Protein AF-A0A319AZ54-F1 (afdb_monomer)

Radius of gyration: 17.23 Å; Cα contacts (8 Å, |Δi|>4): 42; chains: 1; bounding box: 22×57×18 Å

Structure (mmCIF, N/CA/C/O backbone):
data_AF-A0A319AZ54-F1
#
_entry.id   AF-A0A319AZ54-F1
#
loop_
_atom_site.group_PDB
_atom_site.id
_atom_site.type_symbol
_atom_site.label_atom_id
_atom_site.label_alt_id
_atom_site.label_comp_id
_atom_site.label_asym_id
_atom_site.label_entity_id
_atom_site.label_seq_id
_atom_site.pdbx_PDB_ins_code
_atom_site.Cartn_x
_atom_site.Cartn_y
_atom_site.Cartn_z
_atom_site.occupancy
_atom_site.B_iso_or_equiv
_atom_site.auth_seq_id
_atom_site.auth_comp_id
_atom_site.auth_asym_id
_atom_site.auth_atom_id
_atom_site.pdbx_PDB_model_num
ATOM 1 N N . MET A 1 1 ? 12.733 -0.201 -1.596 1.00 90.44 1 MET A N 1
ATOM 2 C CA . MET A 1 1 ? 11.950 0.958 -2.093 1.00 90.44 1 MET A CA 1
ATOM 3 C C . MET A 1 1 ? 10.715 1.066 -1.213 1.00 90.44 1 MET A C 1
ATOM 5 O O . MET A 1 1 ? 10.272 0.042 -0.714 1.00 90.44 1 MET A O 1
ATOM 9 N N . GLN A 1 2 ? 10.169 2.258 -0.975 1.00 88.19 2 GLN A N 1
ATOM 10 C CA . GLN A 1 2 ? 9.000 2.396 -0.100 1.00 88.19 2 GLN A CA 1
ATOM 11 C C . GLN A 1 2 ? 7.776 2.859 -0.870 1.00 88.19 2 GLN A C 1
ATOM 13 O O . GLN A 1 2 ? 7.859 3.758 -1.706 1.00 88.19 2 GLN A O 1
ATOM 18 N N . ILE A 1 3 ? 6.641 2.243 -0.551 1.00 89.19 3 ILE A N 1
ATOM 19 C CA . ILE A 1 3 ? 5.327 2.648 -1.042 1.00 89.19 3 ILE A CA 1
ATOM 20 C C . ILE A 1 3 ? 4.410 2.982 0.131 1.00 89.19 3 ILE A C 1
ATOM 22 O O . ILE A 1 3 ? 4.526 2.421 1.224 1.00 89.19 3 ILE A O 1
ATOM 26 N N . PHE A 1 4 ? 3.474 3.893 -0.118 1.00 89.69 4 PHE A N 1
ATOM 27 C CA . PHE A 1 4 ? 2.442 4.274 0.836 1.00 89.69 4 PHE A CA 1
ATOM 28 C C . PHE A 1 4 ? 1.122 3.645 0.409 1.00 89.69 4 PHE A C 1
ATOM 30 O O . PHE A 1 4 ? 0.640 3.888 -0.697 1.00 89.69 4 PHE A O 1
ATOM 37 N N . VAL A 1 5 ? 0.529 2.845 1.290 1.00 89.75 5 VAL A N 1
ATOM 38 C CA . VAL A 1 5 ? -0.768 2.208 1.057 1.00 89.75 5 VAL A CA 1
ATOM 39 C C . VAL A 1 5 ? -1.781 2.865 1.979 1.00 89.75 5 VAL A C 1
ATOM 41 O O . VAL A 1 5 ? -1.610 2.866 3.196 1.00 89.75 5 VAL A O 1
ATOM 44 N N . LYS A 1 6 ? -2.836 3.441 1.403 1.00 87.38 6 LYS A N 1
ATOM 45 C CA . LYS A 1 6 ? -3.953 3.994 2.168 1.00 87.38 6 LYS A CA 1
ATOM 46 C C . LYS A 1 6 ? -5.067 2.960 2.241 1.00 87.38 6 LYS A C 1
ATOM 48 O O . LYS A 1 6 ? -5.565 2.509 1.212 1.00 87.38 6 LYS A O 1
ATOM 53 N N . THR A 1 7 ? -5.445 2.577 3.450 1.00 86.38 7 THR A N 1
ATOM 54 C CA . THR A 1 7 ? -6.520 1.618 3.692 1.00 86.38 7 THR A CA 1
ATOM 55 C C . THR A 1 7 ? -7.887 2.297 3.598 1.00 86.38 7 THR A C 1
ATOM 57 O O . THR A 1 7 ? -8.006 3.525 3.666 1.00 86.38 7 THR A O 1
ATOM 60 N N . LEU A 1 8 ? -8.950 1.495 3.478 1.00 83.19 8 LEU A N 1
ATOM 61 C CA . LEU A 1 8 ? -10.334 1.990 3.439 1.00 83.19 8 LEU A CA 1
ATOM 62 C C . LEU A 1 8 ? -10.758 2.688 4.741 1.00 83.19 8 LEU A C 1
ATOM 64 O O . LEU A 1 8 ? -11.650 3.530 4.720 1.00 83.19 8 LEU A O 1
ATOM 68 N N . THR A 1 9 ? -10.092 2.388 5.859 1.00 84.50 9 THR A N 1
ATOM 69 C CA . THR A 1 9 ? -10.298 3.065 7.149 1.00 84.50 9 THR A CA 1
ATOM 70 C C . THR A 1 9 ? -9.598 4.426 7.222 1.00 84.50 9 THR A C 1
ATOM 72 O O . THR A 1 9 ? -9.702 5.120 8.229 1.00 84.50 9 THR A O 1
ATOM 75 N N . GLY A 1 10 ? -8.885 4.828 6.163 1.00 85.69 10 GLY A N 1
ATOM 76 C CA . GLY A 1 10 ? -8.162 6.095 6.084 1.00 85.69 10 GLY A CA 1
ATOM 77 C C . GLY A 1 10 ? -6.759 6.064 6.695 1.00 85.69 10 GLY A C 1
ATOM 78 O O . GLY A 1 10 ? -6.080 7.090 6.667 1.00 85.69 10 GLY A O 1
ATOM 79 N N . LYS A 1 11 ? -6.299 4.912 7.198 1.00 88.12 11 LYS A N 1
ATOM 80 C CA . LYS A 1 11 ? -4.941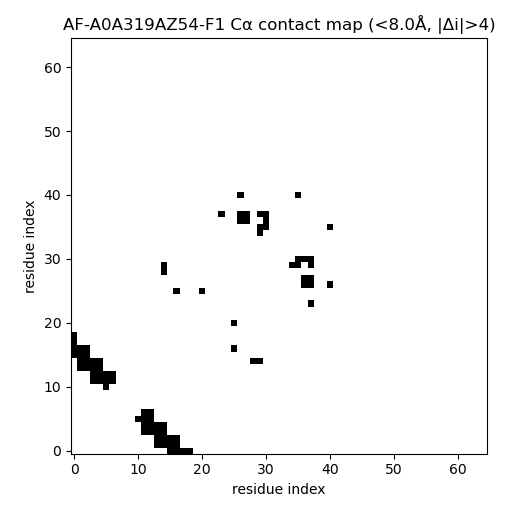 4.724 7.723 1.00 88.12 11 LYS A CA 1
ATOM 81 C C . LYS A 1 11 ? -3.947 4.613 6.566 1.00 88.12 11 LYS A C 1
ATOM 83 O O . LYS A 1 11 ? -4.181 3.880 5.610 1.00 88.12 11 LYS A O 1
ATOM 88 N N . THR A 1 12 ? -2.820 5.308 6.662 1.00 88.69 12 THR A N 1
ATOM 89 C CA . THR A 1 12 ? -1.703 5.144 5.722 1.00 88.69 12 THR A CA 1
ATOM 90 C C . THR A 1 12 ? -0.649 4.249 6.356 1.00 88.69 12 THR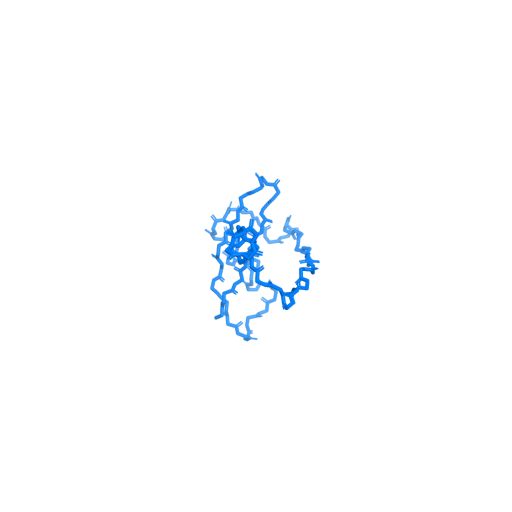 A C 1
ATOM 92 O O . THR A 1 12 ? -0.192 4.529 7.463 1.00 88.69 12 THR A O 1
ATOM 95 N N . ILE A 1 13 ? -0.252 3.187 5.661 1.00 91.00 13 ILE A N 1
ATOM 96 C CA . ILE A 1 13 ? 0.851 2.310 6.057 1.00 91.00 13 ILE A CA 1
ATOM 97 C C . ILE A 1 13 ? 2.014 2.456 5.079 1.00 91.00 13 ILE A C 1
ATOM 99 O O . ILE A 1 13 ? 1.817 2.618 3.873 1.00 91.00 13 ILE A O 1
ATOM 103 N N . THR A 1 14 ? 3.232 2.369 5.604 1.00 92.19 14 THR A N 1
A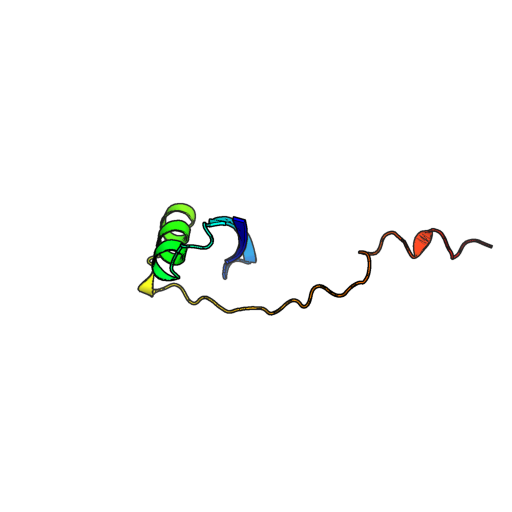TOM 104 C CA . THR A 1 14 ? 4.453 2.305 4.794 1.00 92.19 14 THR A CA 1
ATOM 105 C C . THR A 1 14 ?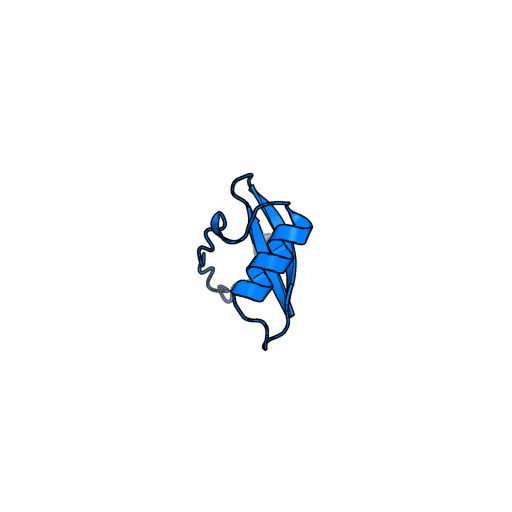 4.820 0.845 4.566 1.00 92.19 14 THR A C 1
ATOM 107 O O . THR A 1 14 ? 4.876 0.059 5.520 1.00 92.19 14 THR A O 1
ATOM 110 N N . LEU A 1 15 ? 5.071 0.470 3.316 1.00 92.25 15 LEU A N 1
ATOM 111 C CA . LEU A 1 15 ? 5.485 -0.875 2.926 1.00 92.25 15 LEU A CA 1
ATOM 112 C C . LEU A 1 15 ? 6.863 -0.816 2.261 1.00 92.25 15 LEU A C 1
ATOM 114 O O . LEU A 1 15 ? 7.064 -0.025 1.338 1.00 92.25 15 LEU A O 1
ATOM 118 N N . ASP A 1 16 ? 7.783 -1.666 2.712 1.00 93.06 16 ASP A N 1
ATOM 119 C CA . ASP A 1 16 ? 9.078 -1.861 2.061 1.00 93.06 16 ASP A CA 1
ATOM 120 C C . ASP A 1 16 ? 8.969 -2.968 1.006 1.00 93.06 16 ASP A C 1
ATOM 122 O O . ASP A 1 16 ? 8.622 -4.122 1.296 1.00 93.06 16 ASP A O 1
ATOM 126 N N . VAL A 1 17 ? 9.241 -2.585 -0.237 1.00 92.00 17 VAL A N 1
ATOM 127 C CA . VAL A 1 17 ? 9.134 -3.430 -1.427 1.00 92.00 17 VAL A CA 1
ATOM 128 C C . VAL A 1 17 ? 10.423 -3.375 -2.228 1.00 92.00 17 VAL A C 1
ATOM 130 O O . VAL A 1 17 ? 11.100 -2.341 -2.293 1.00 92.00 17 VAL A O 1
ATOM 133 N N . GLU A 1 18 ? 10.765 -4.488 -2.853 1.00 94.00 18 GLU A N 1
ATOM 134 C CA . GLU A 1 18 ? 11.828 -4.519 -3.848 1.00 94.00 18 GLU A CA 1
ATOM 135 C C . GLU A 1 18 ? 11.268 -4.248 -5.243 1.00 94.00 18 GLU A C 1
ATOM 137 O O . GLU A 1 18 ? 10.101 -4.502 -5.524 1.00 94.00 18 GLU A O 1
ATOM 142 N N . SER A 1 19 ? 12.100 -3.738 -6.150 1.00 89.75 19 SER A N 1
ATOM 143 C CA . SER A 1 19 ? 11.704 -3.506 -7.548 1.00 89.75 19 SER A CA 1
ATOM 144 C C . SER A 1 19 ? 11.328 -4.804 -8.280 1.00 89.75 19 SER A C 1
ATOM 146 O O . SER A 1 19 ? 10.680 -4.763 -9.321 1.00 89.75 19 SER A O 1
ATOM 148 N N . SER A 1 20 ? 11.772 -5.943 -7.746 1.00 94.12 20 SER A N 1
ATOM 149 C CA . SER A 1 20 ? 11.479 -7.307 -8.186 1.00 94.12 20 SER A CA 1
ATOM 150 C C . SER A 1 20 ? 10.196 -7.887 -7.580 1.00 94.12 20 SER A C 1
ATOM 152 O O . SER A 1 20 ? 9.754 -8.941 -8.038 1.00 94.12 20 SER A O 1
ATOM 154 N N . ASP A 1 21 ? 9.604 -7.250 -6.561 1.00 93.44 21 ASP A N 1
ATOM 155 C CA . ASP A 1 21 ? 8.391 -7.760 -5.923 1.00 93.44 21 ASP A CA 1
ATOM 156 C C . ASP A 1 21 ? 7.208 -7.705 -6.896 1.00 93.44 21 ASP A C 1
ATOM 158 O O . ASP A 1 21 ? 6.920 -6.685 -7.528 1.00 93.44 21 ASP A O 1
ATOM 162 N N . THR A 1 22 ? 6.479 -8.814 -6.987 1.00 93.44 22 THR A N 1
ATOM 163 C CA . THR A 1 22 ? 5.224 -8.877 -7.738 1.00 93.44 22 THR A CA 1
ATOM 164 C C . THR A 1 22 ? 4.082 -8.266 -6.929 1.00 93.44 22 THR A C 1
ATOM 166 O O . THR A 1 22 ? 4.162 -8.086 -5.713 1.00 93.44 22 THR A O 1
ATOM 169 N N . ILE A 1 23 ? 2.960 -7.987 -7.593 1.00 90.19 23 ILE A N 1
ATOM 170 C CA . ILE A 1 23 ? 1.758 -7.498 -6.908 1.00 90.19 23 ILE A CA 1
ATOM 171 C C . ILE A 1 23 ? 1.263 -8.499 -5.853 1.00 90.19 23 ILE A C 1
ATOM 173 O O . ILE A 1 23 ? 0.826 -8.075 -4.786 1.00 90.19 23 ILE A O 1
ATOM 177 N N . ASP A 1 24 ? 1.376 -9.806 -6.095 1.00 92.56 24 ASP A N 1
ATOM 178 C CA . ASP A 1 24 ? 1.023 -10.834 -5.107 1.00 92.56 24 ASP A CA 1
ATOM 179 C C . ASP A 1 24 ? 1.921 -10.788 -3.863 1.00 92.56 24 ASP A C 1
ATOM 181 O O . ASP A 1 24 ? 1.422 -10.859 -2.735 1.00 92.56 24 ASP A O 1
ATOM 185 N N . ASN A 1 25 ? 3.227 -10.553 -4.037 1.00 93.12 25 ASN A N 1
ATOM 186 C CA . ASN A 1 25 ? 4.138 -10.337 -2.909 1.00 93.12 25 ASN A CA 1
ATOM 187 C C . ASN A 1 25 ? 3.740 -9.090 -2.110 1.00 93.12 25 ASN A C 1
ATOM 189 O O . ASN A 1 25 ? 3.702 -9.117 -0.879 1.00 93.12 25 ASN A O 1
ATOM 193 N N . VAL A 1 26 ? 3.399 -7.997 -2.801 1.00 91.69 26 VAL A N 1
ATOM 194 C CA . VAL A 1 26 ? 2.940 -6.753 -2.164 1.00 91.69 26 VAL A CA 1
ATOM 195 C C . VAL A 1 26 ? 1.652 -6.984 -1.373 1.00 91.69 26 VAL A C 1
ATOM 197 O O . VAL A 1 26 ? 1.555 -6.539 -0.230 1.00 91.69 26 VAL A O 1
ATOM 200 N N . LYS A 1 27 ? 0.682 -7.718 -1.929 1.00 91.62 27 LYS A N 1
ATOM 201 C CA . LYS A 1 27 ? -0.565 -8.054 -1.227 1.00 91.62 27 LYS A CA 1
ATOM 202 C C . LYS A 1 27 ? -0.325 -8.906 0.018 1.00 91.62 27 LYS A C 1
ATOM 204 O O . LYS A 1 27 ? -0.947 -8.658 1.051 1.00 91.62 27 LYS A O 1
ATOM 209 N N . THR A 1 28 ? 0.599 -9.861 -0.060 1.00 93.25 28 THR A N 1
ATOM 210 C CA . THR A 1 28 ? 0.997 -10.701 1.082 1.00 93.25 28 THR A CA 1
ATOM 211 C C . THR A 1 28 ? 1.598 -9.845 2.198 1.00 93.25 28 THR A C 1
ATOM 213 O O . THR A 1 28 ? 1.121 -9.867 3.326 1.00 93.25 28 THR A O 1
ATOM 216 N N . LYS A 1 29 ? 2.540 -8.956 1.864 1.00 92.56 29 LYS A N 1
ATOM 217 C CA . LYS A 1 29 ? 3.122 -8.006 2.828 1.00 92.56 29 LYS A CA 1
ATOM 218 C C . LYS A 1 29 ? 2.071 -7.079 3.461 1.00 92.56 29 LYS A C 1
ATOM 220 O O . LYS A 1 29 ? 2.217 -6.677 4.613 1.00 92.56 29 LYS A O 1
ATOM 225 N N . ILE A 1 30 ? 1.022 -6.699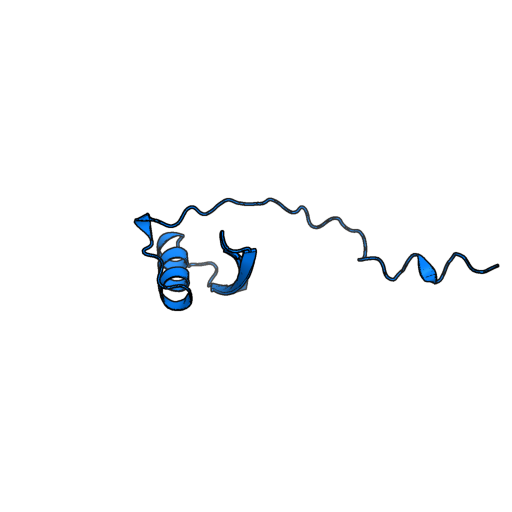 2.723 1.00 91.75 30 ILE A N 1
ATOM 226 C CA . ILE A 1 30 ? -0.109 -5.928 3.269 1.00 91.75 30 ILE A CA 1
ATOM 227 C C . ILE A 1 30 ? -0.948 -6.792 4.223 1.00 91.75 30 ILE A C 1
ATOM 229 O O . ILE A 1 30 ? -1.354 -6.300 5.277 1.00 91.75 30 ILE A O 1
ATOM 233 N N . GLN A 1 31 ? -1.176 -8.069 3.895 1.00 92.44 31 GLN A N 1
ATOM 234 C CA . GLN A 1 31 ? -1.868 -9.019 4.770 1.00 92.44 31 GLN A CA 1
ATOM 235 C C . GLN A 1 31 ? -1.132 -9.177 6.102 1.00 92.44 31 GLN A C 1
ATOM 237 O O . GLN A 1 31 ? -1.777 -9.119 7.143 1.00 92.44 31 GLN A O 1
ATOM 242 N N . ASP A 1 32 ? 0.196 -9.292 6.094 1.00 91.88 32 ASP A N 1
ATOM 243 C CA . ASP A 1 32 ? 0.990 -9.396 7.326 1.00 91.88 32 ASP A CA 1
ATOM 244 C C . ASP A 1 32 ? 0.826 -8.174 8.248 1.00 91.88 32 ASP A C 1
ATOM 246 O O . ASP A 1 32 ? 0.930 -8.290 9.469 1.00 91.88 32 ASP A O 1
ATOM 250 N N . LYS A 1 33 ? 0.555 -6.987 7.684 1.00 89.88 33 LYS A N 1
ATOM 251 C CA . LYS A 1 33 ? 0.409 -5.739 8.453 1.00 89.88 33 LYS A CA 1
ATOM 252 C C . LYS A 1 33 ? -1.016 -5.432 8.899 1.00 89.88 33 LYS A C 1
ATOM 254 O O . LYS A 1 33 ?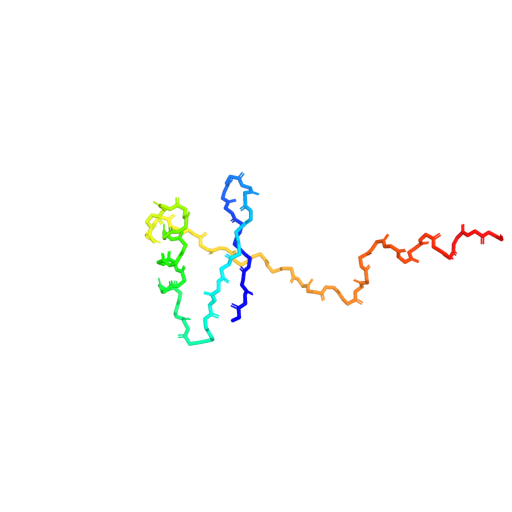 -1.199 -4.907 9.994 1.00 89.88 33 LYS A O 1
ATOM 259 N N . GLU A 1 34 ? -2.008 -5.691 8.052 1.00 89.00 34 GLU A N 1
ATOM 260 C CA . GLU A 1 34 ? -3.407 -5.307 8.304 1.00 89.00 34 GLU A CA 1
ATOM 261 C C . GLU A 1 34 ? -4.328 -6.513 8.556 1.00 89.00 34 GLU A C 1
ATOM 263 O O . GLU A 1 34 ? -5.471 -6.331 8.964 1.00 89.00 34 GLU A O 1
ATOM 268 N N . GLY A 1 35 ? -3.864 -7.742 8.314 1.00 89.06 35 GLY A N 1
ATOM 269 C CA . GLY A 1 35 ? -4.644 -8.974 8.483 1.00 89.06 35 GLY A CA 1
ATOM 270 C C . GLY A 1 35 ? -5.685 -9.228 7.387 1.00 89.06 35 GLY A C 1
ATOM 271 O O . GLY A 1 35 ? -6.509 -10.128 7.522 1.00 89.06 35 GLY A O 1
ATOM 272 N N . ILE A 1 36 ? -5.675 -8.445 6.302 1.00 88.56 36 ILE A N 1
ATOM 273 C CA . ILE A 1 36 ? -6.660 -8.543 5.216 1.00 88.56 36 ILE A CA 1
ATOM 274 C C . ILE A 1 36 ? -6.152 -9.536 4.161 1.00 88.56 36 ILE A C 1
ATOM 276 O O . ILE A 1 36 ? -5.090 -9.287 3.584 1.00 88.56 36 ILE A O 1
ATOM 280 N N . PRO A 1 37 ? -6.882 -10.624 3.856 1.00 89.69 37 PRO A N 1
ATOM 281 C CA . PRO A 1 37 ? -6.437 -11.612 2.879 1.00 89.69 37 PRO A CA 1
ATOM 282 C C . PRO A 1 37 ? -6.294 -11.004 1.470 1.00 89.69 37 PRO A C 1
ATOM 284 O O . PRO A 1 37 ? -7.085 -10.134 1.090 1.00 89.69 37 PRO A O 1
ATOM 287 N N . PRO A 1 38 ? -5.308 -11.456 0.674 1.00 88.94 38 PRO A N 1
ATOM 288 C CA . PRO A 1 38 ? -4.908 -10.836 -0.594 1.00 88.94 38 PRO A CA 1
ATOM 289 C C . PRO A 1 38 ? -6.030 -10.789 -1.641 1.00 88.94 38 PRO A C 1
ATOM 291 O O . PRO A 1 38 ? -6.109 -9.838 -2.423 1.00 88.94 38 PRO A O 1
ATOM 294 N N . ASP A 1 39 ? -6.940 -11.762 -1.624 1.00 89.81 39 ASP A N 1
ATOM 295 C CA . ASP A 1 39 ? -8.102 -11.830 -2.518 1.00 89.81 39 ASP A CA 1
ATOM 296 C C . ASP A 1 39 ? -9.169 -10.768 -2.215 1.00 89.81 39 ASP A C 1
ATOM 298 O O . ASP A 1 39 ? -9.957 -10.398 -3.085 1.00 89.81 39 ASP A O 1
ATOM 302 N N . GLN A 1 40 ? -9.184 -10.237 -0.988 1.00 87.50 40 GLN A N 1
ATOM 303 C CA . GLN A 1 40 ? -10.083 -9.155 -0.577 1.00 87.50 40 GLN A CA 1
ATOM 304 C C . GLN A 1 40 ? -9.465 -7.765 -0.782 1.00 87.50 40 GLN A C 1
ATOM 306 O O . GLN A 1 40 ? -10.149 -6.750 -0.634 1.00 87.50 40 GLN A O 1
ATOM 311 N N . GLN A 1 41 ? -8.182 -7.690 -1.143 1.00 85.62 41 GLN A N 1
ATOM 312 C CA . GLN A 1 41 ? -7.492 -6.424 -1.355 1.00 85.62 41 GLN A CA 1
ATOM 313 C C . GLN A 1 41 ? -7.764 -5.877 -2.765 1.00 85.62 41 GLN A C 1
ATOM 315 O O . GLN A 1 41 ? -7.442 -6.507 -3.775 1.00 85.62 41 GLN A O 1
ATOM 320 N N . ARG A 1 42 ? -8.293 -4.648 -2.845 1.00 85.38 42 ARG A N 1
ATOM 321 C CA . ARG A 1 42 ? -8.355 -3.858 -4.087 1.00 85.38 42 ARG A CA 1
ATOM 322 C C . ARG A 1 42 ? -7.315 -2.748 -4.048 1.00 85.38 42 ARG A C 1
ATOM 324 O O . ARG A 1 42 ? -7.502 -1.741 -3.370 1.00 85.38 42 ARG A O 1
ATOM 331 N N . LEU A 1 43 ? -6.233 -2.931 -4.797 1.00 83.50 43 LEU A N 1
ATOM 332 C CA . LEU A 1 43 ? -5.226 -1.894 -5.001 1.00 83.50 43 LEU A CA 1
ATOM 333 C C . LEU A 1 43 ? -5.724 -0.926 -6.078 1.00 83.50 43 LEU A C 1
ATOM 335 O O . LEU A 1 43 ? -6.025 -1.335 -7.196 1.00 83.50 43 LEU A O 1
ATOM 339 N N . ILE A 1 44 ? -5.820 0.355 -5.729 1.00 83.38 44 ILE A N 1
ATOM 340 C CA . ILE A 1 44 ? -6.211 1.428 -6.645 1.00 83.38 44 ILE A CA 1
ATOM 341 C C . ILE A 1 44 ? -5.032 2.386 -6.731 1.00 83.38 44 ILE A C 1
ATOM 343 O O . ILE A 1 44 ? -4.603 2.943 -5.720 1.00 83.38 44 ILE A O 1
ATOM 347 N N . PHE A 1 45 ? -4.507 2.586 -7.937 1.00 81.44 45 PHE A N 1
ATOM 348 C CA . PHE A 1 45 ? -3.470 3.581 -8.157 1.00 81.44 45 PHE A CA 1
ATOM 349 C C . PHE A 1 45 ? -4.099 4.978 -8.131 1.00 81.44 45 PHE A C 1
ATOM 351 O O . PHE A 1 45 ? -4.696 5.432 -9.106 1.00 81.44 45 PHE A O 1
ATOM 358 N N . ALA A 1 46 ? -3.983 5.661 -6.994 1.00 69.88 46 ALA A N 1
ATOM 359 C CA . ALA A 1 46 ? -4.302 7.076 -6.892 1.00 69.88 46 ALA A CA 1
ATOM 360 C C . ALA A 1 46 ? -3.092 7.860 -7.409 1.00 69.88 46 ALA A C 1
ATOM 362 O O . ALA A 1 46 ? -2.171 8.164 -6.652 1.00 69.88 46 ALA A O 1
ATOM 363 N N . GLY A 1 47 ? -3.060 8.118 -8.717 1.00 58.06 47 GLY A N 1
ATOM 364 C CA . GLY A 1 47 ? -2.005 8.897 -9.355 1.00 58.06 47 GLY A CA 1
ATOM 365 C C . GLY A 1 47 ? -1.958 10.321 -8.806 1.00 58.06 47 GLY A C 1
ATOM 366 O O . GLY A 1 47 ? -2.573 11.225 -9.361 1.00 58.06 47 GLY A O 1
ATOM 367 N N . VAL A 1 48 ? -1.207 10.537 -7.729 1.00 58.06 48 VAL A N 1
ATOM 368 C CA . VAL A 1 48 ? -0.670 11.856 -7.411 1.00 58.06 48 VAL A CA 1
ATOM 369 C C . VAL A 1 48 ? 0.499 12.056 -8.359 1.00 58.06 48 VAL A C 1
ATOM 371 O O . VAL A 1 48 ? 1.547 11.427 -8.227 1.00 58.06 48 VAL A O 1
ATOM 374 N N . HIS A 1 49 ? 0.299 12.916 -9.357 1.00 49.47 49 HIS A N 1
ATOM 375 C CA . HIS A 1 49 ? 1.432 13.538 -10.023 1.00 49.47 49 HIS A CA 1
ATOM 376 C C . HIS A 1 49 ? 2.243 14.242 -8.931 1.00 49.47 49 HIS A C 1
ATOM 378 O O . HIS A 1 49 ? 1.660 15.057 -8.206 1.00 49.47 49 HIS A O 1
ATOM 384 N N . PRO A 1 50 ? 3.550 13.970 -8.781 1.00 52.00 50 PRO A N 1
ATOM 385 C CA . PRO A 1 50 ? 4.409 14.879 -8.049 1.00 52.00 50 PRO A CA 1
ATOM 386 C C . PRO A 1 50 ? 4.371 16.204 -8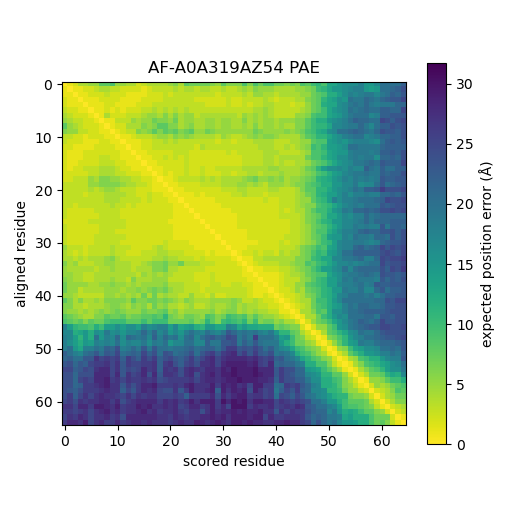.814 1.00 52.00 50 PRO A C 1
ATOM 388 O O . PRO A 1 50 ? 5.046 16.386 -9.824 1.00 52.00 50 PRO A O 1
ATOM 391 N N . SER A 1 51 ? 3.488 17.106 -8.387 1.00 51.28 51 SER A N 1
ATOM 392 C CA . SER A 1 51 ? 3.506 18.489 -8.835 1.00 51.28 51 SER A CA 1
ATOM 393 C C . SER A 1 51 ? 4.905 19.026 -8.520 1.00 51.28 51 SER A C 1
ATOM 395 O O . SER A 1 51 ? 5.344 18.872 -7.377 1.00 51.28 51 SER A O 1
ATOM 397 N N . PRO A 1 52 ? 5.632 19.634 -9.473 1.00 52.50 52 PRO A N 1
ATOM 398 C CA . PRO A 1 52 ? 6.960 20.199 -9.232 1.00 52.50 52 PRO A CA 1
ATOM 399 C C . PRO A 1 52 ? 6.876 21.520 -8.438 1.00 52.50 52 PRO A C 1
ATOM 401 O O . PRO A 1 52 ? 7.582 22.481 -8.727 1.00 52.50 52 PRO A O 1
ATOM 404 N N . GLY A 1 53 ? 5.968 21.600 -7.462 1.00 65.38 53 GLY A N 1
ATOM 405 C CA . GLY A 1 53 ? 5.714 22.771 -6.635 1.00 65.38 53 GLY A CA 1
ATOM 406 C C . GLY A 1 53 ? 6.001 22.466 -5.164 1.00 65.38 53 GLY A C 1
ATOM 407 O O . GLY A 1 53 ? 5.612 21.403 -4.676 1.00 65.38 53 GLY A O 1
ATOM 408 N N . PRO A 1 54 ? 6.674 23.366 -4.430 1.00 62.03 54 PRO A N 1
ATOM 409 C CA . PRO A 1 54 ? 7.012 23.111 -3.040 1.00 62.03 54 PRO A CA 1
ATOM 410 C C . PRO A 1 54 ? 5.764 23.184 -2.136 1.00 62.03 54 PRO A C 1
ATOM 412 O O . PRO A 1 54 ? 4.850 23.975 -2.397 1.00 62.03 54 PRO A O 1
ATOM 415 N N . PRO A 1 55 ? 5.717 22.401 -1.041 1.00 56.53 55 PRO A N 1
ATOM 416 C CA . PRO A 1 55 ? 4.572 22.368 -0.143 1.00 56.53 55 PRO A CA 1
ATOM 417 C C . PRO A 1 55 ? 4.554 23.644 0.703 1.00 56.53 55 PRO A C 1
ATOM 419 O O . PRO A 1 55 ? 5.419 23.821 1.551 1.00 56.53 55 PRO A O 1
ATOM 422 N N . SER A 1 56 ? 3.602 24.540 0.421 1.00 59.03 56 SER A N 1
ATOM 423 C CA . SER A 1 56 ? 2.909 25.477 1.337 1.00 59.03 56 SER A CA 1
ATOM 424 C C . SER A 1 56 ? 3.680 26.350 2.356 1.00 59.03 56 SER A C 1
ATOM 426 O O . SER A 1 56 ? 3.050 27.184 2.994 1.00 59.03 56 SER A O 1
ATOM 428 N N . ALA A 1 57 ? 5.003 26.264 2.490 1.00 57.78 57 ALA A N 1
ATOM 429 C CA . ALA A 1 57 ? 5.816 27.050 3.428 1.00 57.78 57 ALA A CA 1
ATOM 430 C C . ALA A 1 57 ? 6.554 28.223 2.757 1.00 57.78 57 ALA A C 1
ATOM 432 O O . ALA A 1 57 ? 7.063 29.112 3.431 1.00 57.78 57 ALA A O 1
ATOM 433 N N . TRP A 1 58 ? 6.588 28.263 1.424 1.00 56.28 58 TRP A N 1
ATOM 434 C CA . TRP A 1 58 ? 7.341 29.274 0.671 1.00 56.28 58 TRP A CA 1
ATOM 435 C C . TRP A 1 58 ? 6.536 30.530 0.320 1.00 56.28 58 TRP A C 1
ATOM 437 O O . TRP A 1 58 ? 7.121 31.574 0.047 1.00 56.28 58 TRP A O 1
ATOM 447 N N . TRP A 1 59 ? 5.203 30.474 0.372 1.00 58.62 59 TRP A N 1
ATOM 448 C CA . TRP A 1 59 ? 4.353 31.632 0.068 1.00 58.62 59 TRP A CA 1
ATOM 449 C C . TRP A 1 59 ? 4.350 32.687 1.188 1.00 58.62 59 TRP A C 1
ATOM 451 O O . TRP A 1 59 ? 4.175 33.869 0.908 1.00 58.62 59 TRP A O 1
ATOM 461 N N . TYR A 1 60 ? 4.616 32.292 2.439 1.00 56.41 60 TYR A N 1
ATOM 462 C CA . TYR A 1 60 ? 4.524 33.189 3.601 1.00 56.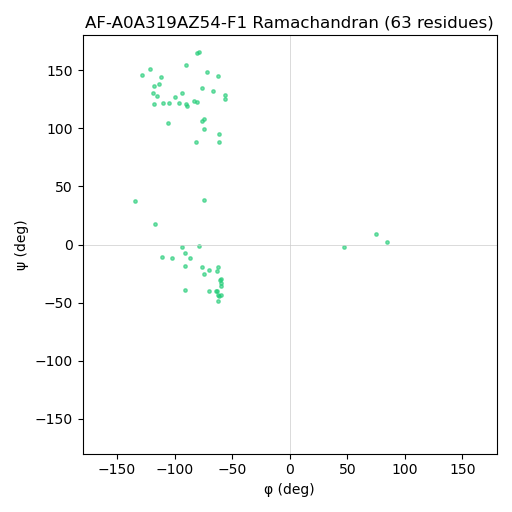41 60 TYR A CA 1
ATOM 463 C C . TYR A 1 60 ? 5.694 34.178 3.751 1.00 56.41 60 TYR A C 1
ATOM 465 O O . TYR A 1 60 ? 5.532 35.201 4.408 1.00 56.41 60 TYR A O 1
ATOM 473 N N . HIS A 1 61 ? 6.848 33.935 3.119 1.00 57.84 61 HIS A N 1
ATOM 474 C CA . HIS A 1 61 ? 8.017 34.824 3.232 1.00 57.84 61 HIS A CA 1
ATOM 475 C C . HIS A 1 61 ? 8.128 35.887 2.128 1.00 57.84 61 HIS A C 1
ATOM 477 O O . HIS A 1 61 ? 9.047 36.700 2.166 1.00 57.84 61 HIS A O 1
ATOM 483 N N . ARG A 1 62 ? 7.212 35.913 1.150 1.00 55.22 62 ARG A N 1
ATOM 484 C CA . ARG A 1 62 ? 7.245 36.873 0.028 1.00 55.22 62 ARG A CA 1
ATOM 485 C C . ARG A 1 62 ? 6.037 37.815 -0.022 1.00 55.22 62 ARG A C 1
ATOM 487 O O . ARG A 1 62 ? 5.775 38.423 -1.054 1.00 55.22 62 ARG A O 1
ATOM 494 N N . ALA A 1 63 ? 5.313 37.939 1.088 1.00 56.59 63 ALA A N 1
ATOM 495 C CA . ALA A 1 63 ? 4.148 38.813 1.207 1.00 56.59 63 ALA A CA 1
ATOM 496 C C . ALA A 1 63 ? 4.145 39.634 2.509 1.00 56.59 63 ALA A C 1
ATOM 498 O O . ALA A 1 63 ? 3.092 39.847 3.104 1.00 56.59 63 ALA A O 1
ATOM 499 N N . LEU A 1 64 ? 5.314 40.102 2.953 1.00 54.31 64 LEU A N 1
ATOM 500 C CA . LEU A 1 64 ? 5.391 41.208 3.907 1.00 54.31 64 LEU A CA 1
ATOM 501 C C . LEU A 1 64 ? 6.083 42.391 3.206 1.00 54.31 64 LEU A C 1
ATOM 503 O O . LEU A 1 64 ? 7.116 42.153 2.575 1.00 54.31 64 LEU A O 1
ATOM 507 N N . PRO A 1 65 ? 5.479 43.595 3.226 1.00 59.84 65 PRO A N 1
ATOM 508 C CA . PRO A 1 65 ? 6.034 44.796 2.604 1.00 59.84 65 PRO A CA 1
ATOM 509 C C . PRO A 1 65 ? 7.331 45.264 3.273 1.00 59.84 65 PRO A C 1
ATOM 511 O O . PRO A 1 65 ? 7.496 45.019 4.491 1.00 59.84 65 PRO A O 1
#

Mean predicted aligned error: 10.96 Å

InterPro domains:
  IPR000626 Ubiquitin-like domain [PF00240] (3-47)
  IPR000626 Ubiquitin-like domain [PS50053] (1-47)
  IPR000626 Ubiquitin-like domain [SM00213] (1-53)
  IPR019956 Ubiquitin domain [PR00348] (11-31)
  IPR019956 Ubiquitin domain [PR00348] (32-52)
  IPR029071 Ubiquitin-like domain superfamily [SSF54236] (1-47)
  IPR050158 Ubiquitin and ubiquitin-like [PTHR10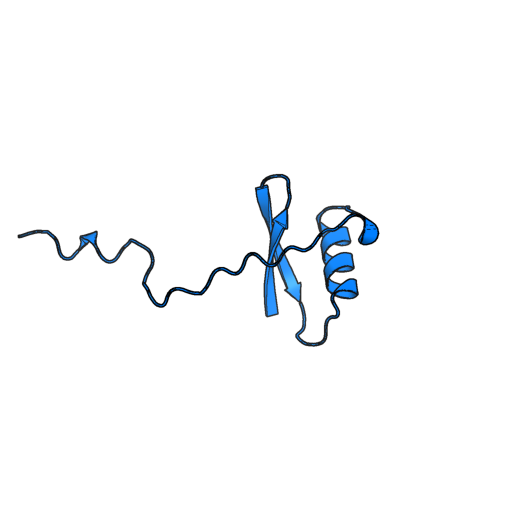666] (1-48)

Nearest PDB structures (foldseek):
  2fcs-assembly1_A  TM=9.244E-01  e=4.915E-05  unclassified
  8svg-assembly1_B  TM=9.321E-01  e=6.507E-05  Homo sapiens
  1gjz-assembly1_B  TM=7.562E-01  e=3.935E-06  Homo sapiens
  8t2d-assembly1_B  TM=9.515E-01  e=1.223E-04  Homo sapiens
  7w3i-assembly1_y  TM=7.408E-01  e=6.979E-05  Homo sapiens

Organism: Aspergillus vadensis (strain CBS 113365 / IMI 142717 / IBT 24658) (NCBI:txid1448311)

pLDDT: mean 79.64, std 15.3, range [49.47, 94.12]

Solvent-accessible surface area (backbone atoms only — not comparable to full-atom values): 4524 Å² total; per-residue (Å²): 89,80,48,80,48,73,45,98,88,71,51,74,44,83,43,85,42,56,98,82,57,47,71,67,55,52,33,48,60,45,21,78,74,73,70,50,57,55,90,78,60,80,89,74,88,76,82,72,74,84,63,99,62,82,81,86,68,71,67,72,78,78,72,73,137

Secondary structure (DSSP, 8-state):
-EEEEE-TTS-EEEEE--TT--HHHHHHHHHHHH---GGG-----------SS--SSSSTTS---

Foldseek 3Di:
DWDWDQDPVRDIDIDDDDPPDDPQNVLVSVCVVPVDHSVRDDDDPPDDDPDPDDPDPPVVVPPDD

Sequence (65 aa):
MQIFVKTLTGKTITLDVESSDTIDNVKTKIQDKEGIPPDQQRLIFAGVHPSPGPPSAWWYHRALP